Protein AF-W6UZ44-F1 (afdb_monomer_lite)

Sequence (153 aa):
MVRVGMQWTSVHRGSIEVFLTSPSGQVANLLMVRFRDHYNGLSQMIWKSLIHTGESCHGKWIVTVRDTGQRAWPLRSSRGKPSGSVLFIGMEMVGTSRNESAFDRNKEEIVKNWHQIQIVAQDLNRAVQLDRRQIANLYNWKRWCMLKENMED

Secondary structure (DSSP, 8-state):
-EEEEEEEEES-GGGEEEEEE-TT--EEEEE---TT----EEEEEEEEE-TTTTS---S--EEEEEE----SSS----TTS--EEEEEEEEEE----TTT-HHHHTHHHHHHT--HHHHHHHHTT---PPPHHHHHHHHHHHHHHHHHHTT--

InterPro domains:
  IPR002884 P domain [PF01483] (2-70)
  IPR002884 P domain [PS51829] (1-99)
  IPR008979 Galactose-binding-like domain superfamily [SSF49785] (2-72)

Organism: Echinococcus granulosus (NCBI:txid6210)

Structure (mmCIF, N/CA/C/O backbone):
data_AF-W6UZ44-F1
#
_entry.id   AF-W6UZ44-F1
#
loop_
_atom_site.group_PDB
_atom_site.id
_atom_site.type_symbol
_atom_site.label_atom_id
_atom_site.label_alt_id
_atom_site.label_comp_id
_atom_site.label_asym_id
_atom_site.label_entity_id
_atom_site.label_seq_id
_atom_site.pdbx_PDB_ins_code
_atom_site.Cartn_x
_atom_site.Cartn_y
_atom_site.Cartn_z
_atom_site.occupancy
_atom_site.B_iso_or_equiv
_atom_site.auth_seq_id
_atom_site.auth_comp_id
_atom_site.auth_asym_id
_atom_site.auth_atom_id
_atom_site.pdbx_PDB_model_num
ATOM 1 N N . MET A 1 1 ? -1.799 -6.917 7.441 1.00 88.75 1 MET A N 1
ATOM 2 C CA . MET A 1 1 ? -0.577 -6.748 6.618 1.00 88.75 1 MET A CA 1
ATOM 3 C C . MET A 1 1 ? -0.931 -6.919 5.150 1.00 88.75 1 MET A C 1
ATOM 5 O O . MET A 1 1 ? -1.702 -7.809 4.819 1.00 88.75 1 MET A O 1
ATOM 9 N N . VAL A 1 2 ? -0.326 -6.121 4.273 1.00 94.62 2 VAL A N 1
ATOM 10 C CA . VAL A 1 2 ? -0.453 -6.278 2.815 1.00 94.62 2 VAL A CA 1
ATOM 11 C C . VAL A 1 2 ? 0.905 -6.631 2.219 1.00 94.62 2 VAL A C 1
ATOM 13 O O . VAL A 1 2 ? 1.923 -6.073 2.638 1.00 94.62 2 VAL A O 1
ATOM 16 N N . ARG A 1 3 ? 0.937 -7.545 1.249 1.00 96.81 3 ARG A N 1
ATOM 17 C CA . ARG A 1 3 ? 2.118 -7.838 0.434 1.00 96.81 3 ARG A CA 1
ATOM 18 C C . ARG A 1 3 ? 1.831 -7.532 -1.026 1.00 96.81 3 ARG A C 1
ATOM 20 O O . ARG A 1 3 ? 0.770 -7.884 -1.528 1.00 96.81 3 ARG A O 1
ATOM 27 N N . VAL A 1 4 ? 2.784 -6.906 -1.703 1.00 97.81 4 VAL A N 1
ATOM 28 C CA . VAL A 1 4 ? 2.694 -6.603 -3.136 1.00 97.81 4 VAL A CA 1
ATOM 29 C C . VAL A 1 4 ? 3.894 -7.223 -3.824 1.00 97.81 4 VAL A C 1
ATOM 31 O O . VAL A 1 4 ? 5.029 -6.848 -3.540 1.00 97.81 4 VAL A O 1
ATOM 34 N N . GLY A 1 5 ? 3.633 -8.188 -4.697 1.00 98.00 5 GLY A N 1
ATOM 35 C CA . GLY A 1 5 ? 4.612 -8.769 -5.601 1.00 98.00 5 GLY A CA 1
ATOM 36 C C . GLY A 1 5 ? 4.540 -8.088 -6.961 1.00 98.00 5 GLY A C 1
ATOM 37 O O . GLY A 1 5 ? 3.450 -7.883 -7.488 1.00 98.00 5 GLY A O 1
ATOM 38 N N . MET A 1 6 ? 5.686 -7.757 -7.545 1.00 98.12 6 MET A N 1
ATOM 39 C CA . MET A 1 6 ? 5.763 -7.181 -8.887 1.00 98.12 6 MET A CA 1
ATOM 40 C C . MET A 1 6 ? 6.892 -7.823 -9.683 1.00 98.12 6 MET A C 1
ATOM 42 O O . MET A 1 6 ? 7.978 -8.054 -9.147 1.00 98.12 6 MET A O 1
ATOM 46 N N . GLN A 1 7 ? 6.640 -8.059 -10.969 1.00 98.12 7 GLN A N 1
ATOM 47 C CA . GLN A 1 7 ? 7.650 -8.378 -11.974 1.00 98.12 7 GLN A CA 1
ATOM 48 C C . GLN A 1 7 ? 7.661 -7.280 -13.034 1.00 98.12 7 GLN A C 1
ATOM 50 O O . GLN A 1 7 ? 6.609 -6.882 -13.540 1.00 98.12 7 GLN A O 1
ATOM 55 N N . TRP A 1 8 ? 8.844 -6.778 -13.370 1.00 96.31 8 TRP A N 1
ATOM 56 C CA . TRP A 1 8 ? 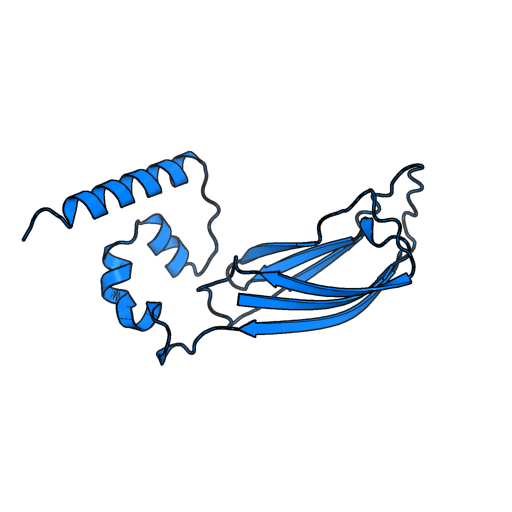8.996 -5.685 -14.324 1.00 96.31 8 TRP A CA 1
ATOM 57 C C . TRP A 1 8 ? 10.329 -5.759 -15.057 1.00 96.31 8 TRP A C 1
ATOM 59 O O . TRP A 1 8 ? 11.320 -6.256 -14.529 1.00 96.31 8 TRP A O 1
ATOM 69 N N . THR A 1 9 ? 10.363 -5.222 -16.268 1.00 95.19 9 THR A N 1
ATOM 70 C CA . THR A 1 9 ? 11.601 -4.918 -16.983 1.00 95.19 9 THR A CA 1
ATOM 71 C C . THR A 1 9 ? 11.914 -3.441 -16.831 1.00 95.19 9 THR A C 1
ATOM 73 O O . THR A 1 9 ? 11.010 -2.606 -16.789 1.00 95.19 9 THR A O 1
ATOM 76 N N . SER A 1 10 ? 13.194 -3.103 -16.719 1.00 91.50 10 SER A N 1
ATOM 77 C CA . SER A 1 10 ? 13.640 -1.717 -16.645 1.00 91.50 10 SER A CA 1
ATOM 78 C C . SER A 1 10 ? 15.061 -1.574 -17.175 1.00 91.50 10 SER A C 1
ATOM 80 O O . SER A 1 10 ? 15.923 -2.390 -16.867 1.00 91.50 10 SER A O 1
ATOM 82 N N . VAL A 1 11 ? 15.312 -0.502 -17.923 1.00 88.94 11 VAL A N 1
ATOM 83 C CA . VAL A 1 11 ? 16.651 -0.064 -18.336 1.00 88.94 11 VAL A CA 1
ATOM 84 C C . VAL A 1 11 ? 17.446 0.464 -17.136 1.00 88.94 11 VAL A C 1
ATOM 86 O O . VAL A 1 11 ? 18.674 0.429 -17.143 1.00 88.94 11 VAL A O 1
ATOM 89 N N . HIS A 1 12 ? 16.761 0.952 -16.098 1.00 88.44 12 HIS A N 1
ATOM 90 C CA . HIS A 1 12 ? 17.372 1.433 -14.866 1.00 88.44 12 HIS A CA 1
ATOM 91 C C . HIS A 1 12 ? 16.467 1.180 -13.654 1.00 88.44 12 HIS A C 1
ATOM 93 O O . HIS A 1 12 ? 15.552 1.947 -13.357 1.00 88.44 12 HIS A O 1
ATOM 99 N N . ARG A 1 13 ? 16.707 0.085 -12.930 1.00 91.44 13 ARG A N 1
ATOM 100 C CA . ARG A 1 13 ? 15.877 -0.328 -11.788 1.00 91.44 13 ARG A CA 1
ATOM 101 C C . ARG A 1 13 ? 15.814 0.733 -10.687 1.00 91.44 13 ARG A C 1
ATOM 103 O O . ARG A 1 13 ? 14.772 0.879 -10.055 1.00 91.44 13 ARG A O 1
ATOM 110 N N . GLY A 1 14 ? 16.901 1.474 -10.481 1.00 91.19 14 GLY A N 1
ATOM 111 C CA . GLY A 1 14 ? 17.016 2.488 -9.439 1.00 91.19 14 GLY A CA 1
ATOM 112 C C . GLY A 1 14 ? 16.109 3.705 -9.600 1.00 91.19 14 GLY A C 1
ATOM 113 O O . GLY A 1 14 ? 15.841 4.360 -8.598 1.00 91.19 14 GLY A O 1
ATOM 114 N N . SER A 1 15 ? 15.605 4.000 -10.802 1.00 90.06 15 SER A N 1
ATOM 115 C CA . SER A 1 15 ? 14.713 5.149 -11.023 1.00 90.06 15 SER A CA 1
ATOM 116 C C . SER A 1 15 ? 13.231 4.838 -10.802 1.00 90.06 15 SER A C 1
ATOM 118 O O . SER A 1 15 ? 12.401 5.746 -10.892 1.00 90.06 15 SER A O 1
ATOM 120 N N . ILE A 1 16 ? 12.894 3.579 -10.510 1.00 92.81 16 ILE A N 1
ATOM 121 C CA . ILE A 1 16 ? 11.519 3.131 -10.307 1.00 92.81 16 ILE A CA 1
ATOM 122 C C . ILE A 1 16 ? 11.070 3.418 -8.875 1.00 92.81 16 ILE A C 1
ATOM 124 O O . ILE A 1 16 ? 11.744 3.045 -7.915 1.00 92.81 16 ILE A O 1
ATOM 128 N N . GLU A 1 17 ? 9.886 4.005 -8.746 1.00 95.00 17 GLU A N 1
ATOM 129 C CA . GLU A 1 17 ? 9.154 4.121 -7.490 1.00 95.00 17 GLU A CA 1
ATOM 130 C C . GLU A 1 17 ? 7.859 3.320 -7.536 1.00 95.00 17 GLU A C 1
ATOM 132 O O . GLU A 1 17 ? 7.184 3.248 -8.570 1.00 95.00 17 GLU A O 1
ATOM 137 N N . VAL A 1 18 ? 7.499 2.744 -6.390 1.00 97.25 18 VAL A N 1
ATOM 138 C CA . VAL A 1 18 ? 6.263 1.983 -6.215 1.00 97.25 18 VAL A CA 1
ATOM 139 C C . VAL A 1 18 ? 5.560 2.439 -4.945 1.00 97.25 18 VAL A C 1
ATOM 141 O O . VAL A 1 18 ? 6.117 2.374 -3.848 1.00 97.25 18 VAL A O 1
ATOM 144 N N . PHE A 1 19 ? 4.303 2.842 -5.094 1.00 97.88 19 PHE A N 1
ATOM 145 C CA . PHE A 1 19 ? 3.424 3.225 -3.996 1.00 97.88 19 PHE A CA 1
ATOM 146 C C . PHE A 1 19 ? 2.190 2.332 -3.974 1.00 97.88 19 PHE A C 1
ATOM 148 O O . PHE A 1 19 ? 1.679 1.935 -5.022 1.00 97.88 19 PHE A O 1
ATOM 155 N N . LEU A 1 20 ? 1.689 2.058 -2.776 1.00 97.62 20 LEU A N 1
ATOM 156 C CA . LEU A 1 20 ? 0.413 1.393 -2.551 1.00 97.62 20 LEU A CA 1
ATOM 157 C C . LEU A 1 20 ? -0.516 2.356 -1.824 1.00 97.62 20 LEU A C 1
ATOM 159 O O . LEU A 1 20 ? -0.154 2.861 -0.766 1.00 97.62 20 LEU A O 1
ATOM 163 N N . THR A 1 21 ? -1.701 2.579 -2.377 1.00 96.38 21 THR A N 1
ATOM 164 C CA . THR A 1 21 ? -2.769 3.354 -1.744 1.00 96.38 21 THR A CA 1
ATOM 165 C C . THR A 1 21 ? -3.922 2.427 -1.381 1.00 96.38 21 THR A C 1
ATOM 167 O O . THR A 1 21 ? -4.408 1.684 -2.241 1.00 96.38 21 THR A O 1
ATOM 170 N N . SER A 1 22 ? -4.339 2.459 -0.118 1.00 95.19 22 SER A N 1
ATOM 171 C CA . SER A 1 22 ? -5.466 1.683 0.397 1.00 95.19 22 SER A CA 1
ATOM 172 C C . SER A 1 22 ? -6.815 2.379 0.159 1.00 95.19 22 SER A C 1
ATOM 174 O O . SER A 1 22 ? -6.844 3.564 -0.191 1.00 95.19 22 SER A O 1
ATOM 176 N N . PRO A 1 23 ? -7.951 1.682 0.363 1.00 92.56 23 PRO A N 1
ATOM 177 C CA . PRO A 1 23 ? -9.286 2.263 0.228 1.00 92.56 23 PRO A CA 1
ATOM 178 C C . PRO A 1 23 ? -9.540 3.457 1.153 1.00 92.56 23 PRO A C 1
ATOM 180 O O . PRO A 1 23 ? -10.299 4.350 0.786 1.00 92.56 23 PRO A O 1
ATOM 183 N N . SER A 1 24 ? -8.886 3.502 2.319 1.00 89.56 24 SER A N 1
ATOM 184 C CA . SER A 1 24 ? -8.960 4.635 3.252 1.00 89.56 24 SER A CA 1
ATOM 185 C C . SER A 1 24 ? -8.160 5.858 2.768 1.00 89.56 24 SER A C 1
ATOM 187 O O . SER A 1 24 ? -8.193 6.927 3.381 1.00 89.56 24 SER A O 1
ATOM 189 N N . GLY A 1 25 ? -7.397 5.714 1.681 1.00 90.50 25 GLY A N 1
ATOM 190 C CA . GLY A 1 25 ? -6.477 6.725 1.172 1.00 90.50 25 GLY A CA 1
ATOM 191 C C . GLY A 1 25 ? -5.105 6.723 1.848 1.00 90.50 25 GLY A C 1
ATOM 192 O O . GLY A 1 25 ? -4.307 7.620 1.576 1.00 90.50 25 GLY A O 1
ATOM 193 N N . GLN A 1 26 ? -4.797 5.747 2.707 1.00 91.12 26 GLN A N 1
ATOM 194 C CA . GLN A 1 26 ? -3.464 5.623 3.287 1.00 91.12 26 GLN A CA 1
ATOM 195 C C . GLN A 1 26 ? -2.453 5.202 2.214 1.00 91.12 26 GLN A C 1
ATOM 197 O O . GLN A 1 26 ? -2.750 4.367 1.362 1.00 91.12 26 GLN A O 1
ATOM 202 N N . VAL A 1 27 ? -1.256 5.795 2.238 1.00 94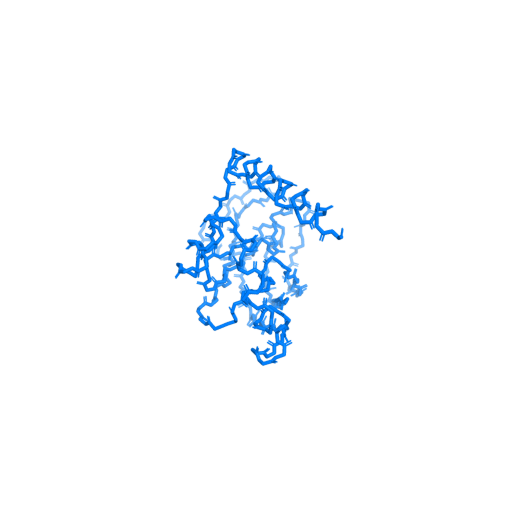.50 27 VAL A N 1
ATOM 203 C CA . VAL A 1 27 ? -0.214 5.543 1.235 1.00 94.50 27 VAL A CA 1
ATOM 204 C C . VAL A 1 27 ? 1.007 4.913 1.891 1.00 94.50 27 VAL A C 1
ATOM 206 O O . VAL A 1 27 ? 1.615 5.499 2.785 1.00 94.50 27 VAL A O 1
ATOM 209 N N . ALA A 1 28 ? 1.410 3.745 1.398 1.00 95.38 28 ALA A N 1
ATOM 210 C CA . ALA A 1 28 ? 2.687 3.128 1.713 1.00 95.38 28 ALA A CA 1
ATOM 211 C C . ALA A 1 28 ? 3.667 3.304 0.553 1.00 95.38 28 ALA A C 1
ATOM 213 O O . ALA A 1 28 ? 3.368 2.989 -0.601 1.00 95.38 28 ALA A O 1
ATOM 214 N N . ASN A 1 29 ? 4.869 3.761 0.885 1.00 96.56 29 ASN A N 1
ATOM 215 C CA . ASN A 1 29 ? 5.996 3.751 -0.031 1.00 96.56 29 ASN A CA 1
ATOM 216 C C . ASN A 1 29 ? 6.634 2.357 -0.010 1.00 96.56 29 ASN A C 1
ATOM 218 O O . ASN A 1 29 ? 7.189 1.949 1.010 1.00 96.56 29 ASN A O 1
ATOM 222 N N . LEU A 1 30 ? 6.487 1.605 -1.100 1.00 97.12 30 LEU A N 1
ATOM 223 C CA . LEU A 1 30 ? 6.997 0.238 -1.203 1.00 97.12 30 LEU A CA 1
ATOM 224 C C . LEU A 1 30 ? 8.424 0.215 -1.755 1.00 97.12 30 LEU A C 1
ATOM 226 O O . LEU A 1 30 ? 9.257 -0.560 -1.288 1.00 97.12 30 LEU A O 1
ATOM 230 N N . LEU A 1 31 ? 8.713 1.082 -2.725 1.00 95.88 31 LEU A N 1
ATOM 231 C CA . LEU A 1 31 ? 10.037 1.248 -3.309 1.00 95.88 31 LEU A CA 1
ATOM 232 C C . LEU A 1 31 ? 10.288 2.728 -3.599 1.00 95.88 31 LEU A C 1
ATOM 234 O O . LEU A 1 31 ? 9.540 3.343 -4.356 1.00 95.88 31 LEU A O 1
ATOM 238 N N . MET A 1 32 ? 11.379 3.256 -3.046 1.00 93.75 32 MET A N 1
ATOM 239 C CA . MET A 1 32 ? 11.903 4.584 -3.371 1.00 93.75 32 MET A CA 1
ATOM 240 C C . MET A 1 32 ? 12.987 4.521 -4.441 1.00 93.75 32 MET A C 1
ATOM 242 O O . MET A 1 32 ? 13.627 3.480 -4.622 1.00 93.75 32 MET A O 1
ATOM 246 N N . VAL A 1 33 ? 13.260 5.673 -5.063 1.00 91.38 33 VAL A N 1
ATOM 247 C CA . VAL A 1 33 ? 14.432 5.861 -5.924 1.00 91.38 33 VAL A CA 1
ATOM 248 C C . VAL A 1 33 ? 15.708 5.458 -5.188 1.00 91.38 33 VAL A C 1
ATOM 250 O O . VAL A 1 33 ? 15.957 5.837 -4.042 1.00 91.38 33 VAL A O 1
ATOM 253 N N . ARG A 1 34 ? 16.560 4.707 -5.884 1.00 91.25 34 ARG A N 1
ATOM 254 C CA . ARG A 1 34 ? 17.879 4.279 -5.418 1.00 91.25 34 ARG A CA 1
ATOM 255 C C . ARG A 1 34 ? 18.920 4.678 -6.450 1.00 91.25 34 ARG A C 1
ATOM 257 O O . ARG A 1 34 ? 19.209 3.931 -7.376 1.00 91.25 34 ARG A O 1
ATOM 264 N N . PHE A 1 35 ? 19.544 5.836 -6.252 1.00 85.94 35 PHE A N 1
ATOM 265 C CA . PHE A 1 35 ? 20.485 6.413 -7.221 1.00 85.94 35 PHE A CA 1
ATOM 266 C C . PHE A 1 35 ? 21.673 5.515 -7.579 1.00 85.94 35 PHE A C 1
ATOM 268 O O . PHE A 1 35 ? 22.203 5.637 -8.673 1.00 85.94 35 PHE A O 1
ATOM 275 N N . ARG A 1 36 ? 22.096 4.623 -6.675 1.00 88.50 36 ARG A N 1
ATOM 276 C CA . ARG A 1 36 ? 23.222 3.696 -6.894 1.00 88.50 36 ARG A CA 1
ATOM 277 C C . ARG A 1 36 ? 22.813 2.369 -7.545 1.00 88.50 36 ARG A C 1
ATOM 279 O O . ARG A 1 36 ? 23.655 1.507 -7.776 1.00 88.50 36 ARG A O 1
ATOM 286 N N . ASP A 1 37 ? 21.522 2.162 -7.792 1.00 89.94 37 ASP A N 1
ATOM 287 C CA . ASP A 1 37 ? 20.990 0.917 -8.338 1.00 89.94 37 ASP A CA 1
ATOM 288 C C . ASP A 1 37 ? 20.914 0.969 -9.869 1.00 89.94 37 ASP A C 1
ATOM 290 O O . ASP A 1 37 ? 19.891 1.311 -10.459 1.00 89.94 37 ASP A O 1
ATOM 294 N N . HIS A 1 38 ? 22.020 0.611 -10.520 1.00 86.94 38 HIS A N 1
ATOM 295 C CA . HIS A 1 38 ? 22.179 0.661 -11.978 1.00 86.94 38 HIS A CA 1
ATOM 296 C C . HIS A 1 38 ? 21.691 -0.579 -12.725 1.00 86.94 38 HIS A C 1
ATOM 298 O O . HIS A 1 38 ? 21.953 -0.703 -13.918 1.00 86.94 38 HIS A O 1
ATOM 304 N N . TYR A 1 39 ? 20.985 -1.490 -12.055 1.00 90.50 39 TYR A N 1
ATOM 305 C CA . TYR A 1 39 ? 20.560 -2.736 -12.681 1.00 90.50 39 TYR A CA 1
ATOM 306 C C . TYR A 1 39 ? 19.651 -2.485 -13.896 1.00 90.50 39 TYR A C 1
ATOM 308 O O . TYR A 1 39 ? 18.716 -1.685 -13.824 1.00 90.50 39 TYR A O 1
ATOM 316 N N . ASN A 1 40 ? 19.923 -3.203 -14.986 1.00 91.31 40 ASN A N 1
ATOM 317 C CA . ASN A 1 40 ? 19.144 -3.211 -16.220 1.00 91.31 40 ASN A CA 1
ATOM 318 C C . ASN A 1 40 ? 18.689 -4.648 -16.497 1.00 91.31 40 ASN A C 1
ATOM 320 O O . ASN A 1 40 ? 19.512 -5.564 -16.489 1.00 91.31 40 ASN A O 1
ATOM 324 N N . GLY A 1 41 ? 17.395 -4.839 -16.741 1.00 92.31 41 GLY A N 1
ATOM 325 C CA . GLY A 1 41 ? 16.815 -6.123 -17.113 1.00 92.31 41 GLY A CA 1
ATOM 326 C C . GLY A 1 41 ? 15.524 -6.435 -16.367 1.00 92.31 41 GLY A C 1
ATOM 327 O O . GLY A 1 41 ? 14.794 -5.540 -15.930 1.00 92.31 41 GLY A O 1
ATOM 328 N N . LEU A 1 42 ? 15.239 -7.731 -16.243 1.00 96.38 42 LEU A N 1
ATOM 329 C CA . LEU A 1 42 ? 14.082 -8.256 -15.525 1.00 96.38 42 LEU A CA 1
ATOM 330 C C . LEU A 1 42 ? 14.315 -8.191 -14.013 1.00 96.38 42 LEU A C 1
ATOM 332 O O . LEU A 1 42 ? 15.361 -8.577 -13.504 1.00 96.38 42 LEU A O 1
ATOM 336 N N . SER A 1 43 ? 13.322 -7.714 -13.281 1.00 96.25 43 SER A N 1
ATOM 337 C CA . SER A 1 43 ? 13.329 -7.621 -11.828 1.00 96.25 43 SER A CA 1
ATOM 338 C C . SER A 1 43 ? 12.048 -8.209 -11.256 1.00 96.25 43 SER A C 1
ATOM 340 O O . SER A 1 43 ? 10.974 -8.089 -11.845 1.00 96.25 43 SER A O 1
ATOM 342 N N . GLN A 1 44 ? 12.173 -8.822 -10.083 1.00 97.19 44 GLN A N 1
ATOM 343 C CA . GLN A 1 44 ? 11.059 -9.312 -9.286 1.00 97.19 44 GLN A CA 1
ATOM 344 C C . GLN A 1 44 ? 11.283 -8.932 -7.828 1.00 97.19 44 GLN A C 1
ATOM 346 O O . GLN A 1 44 ? 12.398 -9.041 -7.314 1.00 97.19 44 GLN A O 1
ATOM 351 N N . MET A 1 45 ? 10.226 -8.494 -7.150 1.00 97.50 45 MET A N 1
ATOM 352 C CA . MET A 1 45 ? 10.292 -8.150 -5.734 1.00 97.50 45 MET A CA 1
ATOM 353 C C . MET A 1 45 ? 8.934 -8.325 -5.065 1.00 97.50 45 MET A C 1
ATOM 355 O O . MET A 1 45 ? 7.898 -8.182 -5.711 1.00 97.50 45 MET A O 1
ATOM 359 N N . ILE A 1 46 ? 8.955 -8.629 -3.766 1.00 97.88 46 ILE A N 1
ATOM 360 C CA . ILE A 1 46 ? 7.774 -8.634 -2.903 1.00 97.88 46 ILE A CA 1
ATOM 361 C C . ILE A 1 46 ? 8.020 -7.646 -1.768 1.00 97.88 46 ILE A C 1
ATOM 363 O O . ILE A 1 46 ? 8.938 -7.830 -0.967 1.00 97.88 46 ILE A O 1
ATOM 367 N N . TRP A 1 47 ? 7.178 -6.624 -1.676 1.00 97.44 47 TRP A N 1
ATOM 368 C CA . TRP A 1 47 ? 7.168 -5.679 -0.564 1.00 97.44 47 TRP A CA 1
ATOM 369 C C . TRP A 1 47 ? 6.102 -6.056 0.448 1.00 97.44 47 TRP A C 1
ATOM 371 O O . TRP A 1 47 ? 5.063 -6.614 0.096 1.00 97.44 47 TRP A O 1
ATOM 381 N N . LYS A 1 48 ? 6.347 -5.723 1.714 1.00 96.12 48 LYS A N 1
ATOM 382 C CA . LYS A 1 48 ? 5.394 -5.913 2.808 1.00 96.12 48 LYS A CA 1
ATOM 383 C C . LYS A 1 48 ? 5.102 -4.556 3.432 1.00 96.12 48 LYS A C 1
ATOM 385 O O . LYS A 1 48 ? 6.030 -3.810 3.728 1.00 96.12 48 LYS A O 1
ATOM 390 N N . SER A 1 49 ? 3.828 -4.257 3.654 1.00 94.12 49 SER A N 1
ATOM 391 C CA . SER A 1 49 ? 3.382 -3.055 4.351 1.00 94.12 49 SER A CA 1
ATOM 392 C C . SER A 1 49 ? 2.574 -3.422 5.591 1.00 94.12 49 SER A C 1
ATOM 394 O O . SER A 1 49 ? 1.601 -4.184 5.528 1.00 94.12 49 SER A O 1
ATOM 396 N N . LEU A 1 50 ? 2.990 -2.848 6.720 1.00 92.38 50 LEU A N 1
ATOM 397 C CA . LEU A 1 50 ? 2.258 -2.871 7.988 1.00 92.38 50 LEU A CA 1
ATOM 398 C C . LEU A 1 50 ? 1.459 -1.589 8.226 1.00 92.38 50 LEU A C 1
ATOM 400 O O . LEU A 1 50 ? 0.625 -1.576 9.124 1.00 92.38 50 LEU A O 1
ATOM 404 N N . ILE A 1 51 ? 1.683 -0.552 7.414 1.00 89.94 51 ILE A N 1
ATOM 405 C CA . ILE A 1 51 ? 1.027 0.753 7.541 1.00 89.94 51 ILE A CA 1
ATOM 406 C C . ILE A 1 51 ? -0.504 0.603 7.497 1.00 89.94 51 ILE A C 1
ATOM 408 O O . ILE A 1 51 ? -1.179 1.191 8.331 1.00 89.94 51 ILE A O 1
ATOM 412 N N . HIS A 1 52 ? -1.014 -0.286 6.636 1.00 90.31 52 HIS A N 1
ATOM 413 C CA . HIS A 1 52 ? -2.448 -0.570 6.455 1.00 90.31 52 HIS A CA 1
ATOM 414 C C . HIS A 1 52 ? -3.044 -1.560 7.473 1.00 90.31 52 HIS A C 1
ATOM 416 O O . HIS A 1 52 ? -4.084 -2.173 7.229 1.00 90.31 52 HIS A O 1
ATOM 422 N N . THR A 1 53 ? -2.351 -1.851 8.574 1.00 87.19 53 THR A N 1
ATOM 423 C CA . THR A 1 53 ? -2.858 -2.812 9.564 1.00 87.19 53 THR A CA 1
ATOM 424 C C . THR A 1 53 ? -4.047 -2.221 10.313 1.00 87.19 53 THR A C 1
ATOM 426 O O . THR A 1 53 ? -3.981 -1.093 10.785 1.00 87.19 53 THR A O 1
ATOM 429 N N . GLY A 1 54 ? -5.119 -3.005 10.442 1.00 81.12 54 GLY A N 1
ATOM 430 C CA . GLY A 1 54 ? -6.370 -2.569 11.068 1.00 81.12 54 GLY A CA 1
ATOM 431 C C . GLY A 1 54 ? -7.347 -1.893 10.104 1.00 81.12 54 GLY A C 1
ATOM 432 O O . GLY A 1 54 ? -8.490 -1.656 10.480 1.00 81.12 54 GLY A O 1
ATOM 433 N N . GLU A 1 55 ? -6.942 -1.628 8.860 1.00 84.12 55 GLU A N 1
ATOM 434 C CA . GLU A 1 55 ? -7.860 -1.144 7.832 1.00 84.12 55 GLU A CA 1
ATOM 435 C C . GLU A 1 55 ? -8.731 -2.274 7.276 1.00 84.12 55 GLU A C 1
ATOM 437 O O . GLU A 1 55 ? -8.305 -3.430 7.176 1.00 84.12 55 GLU A O 1
ATOM 442 N N . SER A 1 56 ? -9.946 -1.922 6.851 1.00 82.62 56 SER A N 1
ATOM 443 C CA . SER A 1 56 ? -10.769 -2.823 6.047 1.00 82.62 56 SER A CA 1
ATOM 444 C C . SER A 1 56 ? -10.074 -3.114 4.717 1.00 82.62 56 SER A C 1
ATOM 446 O O . SER A 1 56 ? -9.608 -2.208 4.027 1.00 82.62 56 SER A O 1
ATOM 448 N N . CYS A 1 57 ? -10.041 -4.386 4.322 1.00 88.00 57 CYS A N 1
ATOM 449 C CA . CYS A 1 57 ? -9.530 -4.786 3.013 1.00 88.00 57 CYS A CA 1
ATOM 450 C C . CYS A 1 57 ? -10.485 -4.432 1.862 1.00 88.00 57 CYS A C 1
ATOM 452 O O . CYS A 1 57 ? -10.069 -4.425 0.702 1.00 88.00 57 CYS A O 1
ATOM 454 N N . HIS A 1 58 ? -11.752 -4.142 2.169 1.00 88.88 58 HIS A N 1
ATOM 455 C CA . HIS A 1 58 ? -12.785 -3.878 1.177 1.00 88.88 58 HIS A CA 1
ATOM 456 C C . HIS A 1 58 ? -12.609 -2.503 0.522 1.00 88.88 58 HIS A C 1
ATOM 458 O O . HIS A 1 58 ? -12.509 -1.485 1.204 1.00 88.88 58 HIS A O 1
ATOM 464 N N . GLY A 1 59 ? -12.641 -2.477 -0.811 1.00 91.25 59 GLY A N 1
ATOM 465 C CA . GLY A 1 59 ? -12.619 -1.256 -1.612 1.00 91.25 59 GLY A CA 1
ATOM 466 C C . GLY A 1 59 ? -11.507 -1.245 -2.658 1.00 91.25 59 GLY A C 1
ATOM 467 O O . GLY A 1 59 ? -10.911 -2.272 -2.987 1.00 91.25 59 GLY A O 1
ATOM 468 N N . LYS A 1 60 ? -11.242 -0.059 -3.214 1.00 95.19 60 LYS A N 1
ATOM 469 C CA . LYS A 1 60 ? -10.263 0.122 -4.288 1.00 95.19 60 LYS A CA 1
ATOM 470 C C . LYS A 1 60 ? -8.853 0.286 -3.725 1.00 95.19 60 LYS A C 1
ATOM 472 O O . LYS A 1 60 ? -8.565 1.268 -3.051 1.00 95.19 60 LYS A O 1
ATOM 477 N N . TRP A 1 61 ? -7.967 -0.632 -4.094 1.00 96.25 61 TRP A N 1
ATOM 478 C CA . TRP A 1 61 ? -6.526 -0.520 -3.874 1.00 96.25 61 TRP A CA 1
ATOM 479 C C . TRP A 1 61 ? -5.839 -0.045 -5.152 1.00 96.25 61 TRP A C 1
ATOM 481 O O . TRP A 1 61 ? -6.212 -0.459 -6.251 1.00 96.25 61 TRP A O 1
ATOM 491 N N . ILE A 1 62 ? -4.837 0.824 -5.024 1.00 97.06 62 ILE A N 1
ATOM 492 C CA . ILE A 1 62 ? -4.115 1.386 -6.171 1.00 97.06 62 ILE A CA 1
ATOM 493 C C . ILE A 1 62 ? -2.619 1.154 -5.983 1.00 97.06 62 ILE A C 1
ATOM 495 O O . ILE A 1 62 ? -2.021 1.671 -5.043 1.00 97.06 62 ILE A O 1
ATOM 499 N N . VAL A 1 63 ? -2.005 0.415 -6.908 1.00 97.69 63 VAL A N 1
ATOM 500 C CA . VAL A 1 63 ? -0.544 0.325 -7.024 1.00 97.69 63 VAL A CA 1
ATOM 501 C C . VAL A 1 63 ? -0.093 1.327 -8.078 1.00 97.69 63 VAL A C 1
ATOM 503 O O . VAL A 1 63 ? -0.471 1.228 -9.242 1.00 97.69 63 VAL A O 1
ATOM 506 N N . THR A 1 64 ? 0.704 2.307 -7.667 1.00 97.19 64 THR A N 1
ATOM 507 C CA . THR A 1 64 ? 1.270 3.316 -8.563 1.00 97.19 64 THR A CA 1
ATOM 508 C C . THR A 1 64 ? 2.732 2.992 -8.812 1.00 97.19 64 THR A C 1
ATOM 510 O O . THR A 1 64 ? 3.524 2.992 -7.873 1.00 97.19 64 THR A O 1
ATOM 513 N N . VAL A 1 65 ? 3.089 2.758 -10.074 1.00 95.50 65 VAL A N 1
ATOM 514 C CA . VAL A 1 65 ? 4.471 2.530 -10.513 1.00 95.50 65 VAL A CA 1
ATOM 515 C C . VAL A 1 65 ? 4.898 3.708 -11.375 1.00 95.50 65 VAL A C 1
ATOM 517 O O . VAL A 1 65 ? 4.185 4.083 -12.308 1.00 95.50 65 VAL A O 1
ATOM 520 N N . ARG A 1 66 ? 6.036 4.320 -11.055 1.00 92.25 66 ARG A N 1
ATOM 521 C CA . ARG A 1 66 ? 6.559 5.486 -11.777 1.00 92.25 66 ARG A CA 1
ATOM 522 C C . ARG A 1 66 ? 8.031 5.294 -12.081 1.00 92.25 66 ARG A C 1
ATOM 524 O O . ARG A 1 66 ? 8.789 4.902 -11.204 1.00 92.25 66 ARG A O 1
ATOM 531 N N . ASP A 1 67 ? 8.438 5.624 -13.301 1.00 89.56 67 ASP A N 1
ATOM 532 C CA . ASP A 1 67 ? 9.843 5.891 -13.589 1.00 89.56 67 ASP A CA 1
ATOM 533 C C . ASP A 1 67 ? 10.105 7.387 -13.411 1.00 89.56 67 ASP A C 1
ATOM 535 O O . ASP A 1 67 ? 9.571 8.220 -14.143 1.00 89.56 67 ASP A O 1
ATOM 539 N N . THR A 1 68 ? 10.932 7.726 -12.430 1.00 86.88 68 THR A N 1
ATOM 540 C CA . THR A 1 68 ? 11.319 9.112 -12.143 1.00 86.88 68 THR A CA 1
ATOM 541 C C . THR A 1 68 ? 12.320 9.665 -13.156 1.00 86.88 68 THR A C 1
ATOM 543 O O . THR A 1 68 ? 12.565 10.871 -13.192 1.00 86.88 68 THR A O 1
ATOM 546 N N . GLY A 1 69 ? 12.952 8.800 -13.958 1.00 79.31 69 GLY A N 1
ATOM 547 C CA . GLY A 1 69 ? 14.055 9.166 -14.843 1.00 79.31 69 GLY A CA 1
ATOM 548 C C . GLY A 1 69 ? 15.317 9.623 -14.101 1.00 79.31 69 GLY A C 1
ATOM 549 O O . GLY A 1 69 ? 16.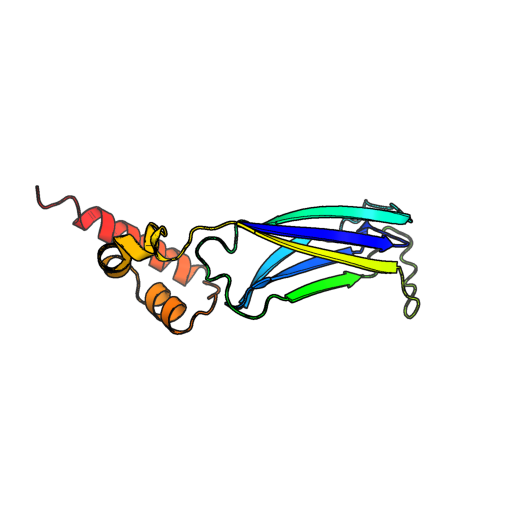292 10.003 -14.755 1.00 79.31 69 GLY A O 1
ATOM 550 N N . GLN A 1 70 ? 15.323 9.584 -12.762 1.00 74.19 70 GLN A N 1
ATOM 551 C CA . GLN A 1 70 ? 16.466 9.958 -11.941 1.00 74.19 70 GLN A CA 1
ATOM 552 C C . GLN A 1 70 ? 17.539 8.878 -12.048 1.00 74.19 70 GLN A C 1
ATOM 554 O O . GLN A 1 70 ? 17.435 7.799 -11.474 1.00 74.19 70 GLN A O 1
ATOM 559 N N .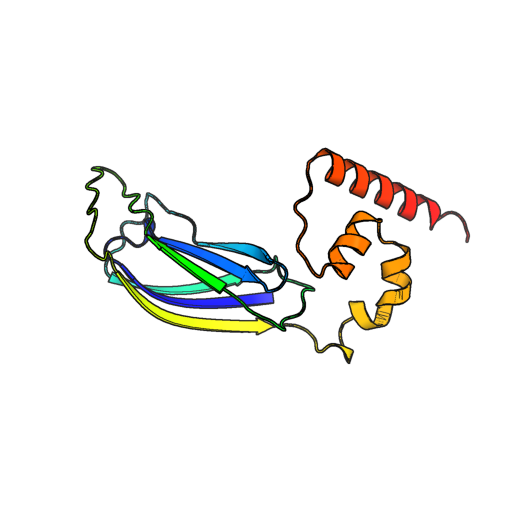 ARG A 1 71 ? 18.567 9.181 -12.837 1.00 73.75 71 ARG A N 1
ATOM 560 C CA . ARG A 1 71 ? 19.710 8.310 -13.116 1.00 73.75 71 ARG A CA 1
ATOM 561 C C . ARG A 1 71 ? 20.940 8.906 -12.452 1.00 73.75 71 ARG A C 1
ATOM 563 O O . ARG A 1 71 ? 21.087 10.131 -12.464 1.00 73.75 71 ARG A O 1
ATOM 570 N N . ALA A 1 72 ? 21.835 8.075 -11.911 1.00 61.31 72 ALA A N 1
ATOM 571 C CA . ALA A 1 72 ? 23.160 8.602 -11.598 1.00 61.31 72 ALA A CA 1
ATOM 572 C C . ALA A 1 72 ? 23.845 9.058 -12.885 1.00 61.31 72 ALA A C 1
ATOM 574 O O . ALA A 1 72 ? 23.560 8.586 -13.986 1.00 61.31 72 ALA A O 1
ATOM 575 N N . TRP A 1 73 ? 24.715 10.033 -12.698 1.00 54.91 73 TRP A N 1
ATOM 576 C CA . TRP A 1 73 ? 25.400 10.767 -13.737 1.00 54.91 73 TRP A CA 1
ATOM 577 C C . TRP A 1 73 ? 26.045 9.887 -14.826 1.00 54.91 73 TRP A C 1
ATOM 579 O O . TRP A 1 73 ? 26.594 8.832 -14.509 1.00 54.91 73 TRP A O 1
ATOM 589 N N . PRO A 1 74 ? 26.043 10.351 -16.093 1.00 53.72 74 PRO A N 1
ATOM 590 C CA . PRO A 1 74 ? 25.456 11.609 -16.554 1.00 53.72 74 PRO A CA 1
ATOM 591 C C . PRO A 1 74 ? 23.936 11.473 -16.753 1.00 53.72 74 PRO A C 1
ATOM 593 O O . PRO A 1 74 ? 23.461 10.490 -17.324 1.00 53.72 74 PRO A O 1
ATOM 596 N N . LEU A 1 75 ? 23.170 12.480 -16.305 1.00 54.03 75 LEU A N 1
ATOM 597 C CA . LEU A 1 75 ? 21.714 12.573 -16.490 1.00 54.03 75 LEU A CA 1
ATOM 598 C C . LEU A 1 75 ? 21.367 12.690 -17.986 1.00 54.03 75 LEU A C 1
ATOM 600 O O . LEU A 1 75 ? 21.082 13.766 -18.507 1.00 54.03 75 LEU A O 1
ATOM 604 N N . ARG A 1 76 ? 21.347 11.574 -18.714 1.00 53.44 76 ARG A N 1
ATOM 605 C CA . ARG A 1 76 ? 20.644 11.512 -19.996 1.00 53.44 76 ARG A CA 1
ATOM 606 C C . ARG A 1 76 ? 19.175 11.267 -19.699 1.00 53.44 76 ARG A C 1
ATOM 608 O O . ARG A 1 76 ? 18.757 10.124 -19.495 1.00 53.44 76 ARG A O 1
ATOM 615 N N . SER A 1 77 ? 18.388 12.342 -19.673 1.00 52.03 77 SER A N 1
ATOM 616 C CA . SER A 1 77 ? 16.934 12.230 -19.683 1.00 52.03 77 SER A CA 1
ATOM 617 C C . SER A 1 77 ? 16.523 11.615 -21.020 1.00 52.03 77 SER A C 1
ATOM 619 O O . SER A 1 77 ? 16.529 12.292 -22.046 1.00 52.03 77 SER A O 1
ATOM 621 N N . SER A 1 78 ? 16.164 10.333 -21.048 1.00 54.38 78 SER A N 1
ATOM 622 C CA . SER A 1 78 ? 15.458 9.778 -22.206 1.00 54.38 78 SER A CA 1
ATOM 623 C C . SER A 1 78 ? 13.989 10.190 -22.111 1.00 54.38 78 SER A C 1
ATOM 625 O O . SER A 1 78 ? 13.115 9.353 -21.893 1.00 54.38 78 SER A O 1
ATOM 627 N N . ARG A 1 79 ? 13.719 11.500 -22.187 1.00 55.47 79 ARG A N 1
ATOM 628 C CA . ARG A 1 79 ? 12.349 12.016 -22.244 1.00 55.47 79 ARG A CA 1
ATOM 629 C C . ARG A 1 79 ? 11.659 11.365 -23.446 1.00 55.47 79 ARG A C 1
ATOM 631 O O . ARG A 1 79 ? 12.152 11.467 -24.563 1.00 55.47 79 ARG A O 1
ATOM 638 N N . GLY A 1 80 ? 10.556 10.663 -23.193 1.00 57.88 80 GLY A N 1
ATOM 639 C CA . GLY A 1 80 ? 9.673 10.126 -24.232 1.00 57.88 80 GLY A CA 1
ATOM 640 C C . GLY A 1 80 ? 9.926 8.688 -24.699 1.00 57.88 80 GLY A C 1
ATOM 641 O O . GLY A 1 80 ? 9.153 8.212 -25.521 1.00 57.88 80 GLY A O 1
ATOM 642 N N . LYS A 1 81 ? 10.938 7.966 -24.191 1.00 63.28 81 LYS A N 1
ATOM 643 C CA . LYS A 1 81 ? 11.085 6.522 -24.473 1.00 63.28 81 LYS A CA 1
ATOM 644 C C . LYS A 1 81 ? 10.668 5.689 -23.258 1.00 63.28 81 LYS A C 1
ATOM 646 O O . LYS A 1 81 ? 11.168 5.982 -22.169 1.00 63.28 81 LYS A O 1
ATOM 651 N N . PRO A 1 82 ? 9.801 4.667 -23.419 1.00 67.12 82 PRO A N 1
ATOM 652 C CA . PRO A 1 82 ? 9.470 3.758 -22.329 1.00 67.12 82 PRO A CA 1
ATOM 653 C C . PRO A 1 82 ? 10.755 3.096 -21.827 1.00 67.12 82 PRO A C 1
ATOM 655 O O . PRO A 1 82 ? 11.517 2.511 -22.594 1.00 67.12 82 PRO A O 1
ATOM 658 N N . SER A 1 83 ? 11.025 3.252 -20.536 1.00 80.94 83 SER A N 1
ATOM 659 C CA . SER A 1 83 ? 12.228 2.753 -19.866 1.00 80.94 83 SER A CA 1
ATOM 660 C C . SER A 1 83 ? 12.080 1.323 -19.361 1.00 80.94 83 SER A C 1
ATOM 662 O O . SER A 1 83 ? 13.011 0.791 -18.765 1.00 80.94 83 SER A O 1
ATOM 664 N N . GLY A 1 84 ? 10.922 0.705 -19.576 1.00 87.88 84 GLY A N 1
ATOM 665 C CA . GLY A 1 84 ? 10.570 -0.584 -19.015 1.00 87.88 84 GLY A CA 1
ATOM 666 C C . GLY A 1 84 ? 9.086 -0.887 -19.165 1.00 87.88 84 GLY A C 1
ATOM 667 O O . GLY A 1 84 ? 8.329 -0.099 -19.735 1.00 87.88 84 GLY A O 1
ATOM 668 N N . SER A 1 85 ? 8.674 -2.032 -18.633 1.00 93.12 85 SER A N 1
ATOM 669 C CA . SER A 1 85 ? 7.274 -2.455 -18.591 1.00 93.12 85 SER A CA 1
ATOM 670 C C . SER A 1 85 ? 7.009 -3.267 -17.331 1.00 93.12 85 SER A C 1
ATOM 672 O O . SER A 1 85 ? 7.869 -4.025 -16.881 1.00 93.12 85 SER A O 1
ATOM 674 N N . VAL A 1 86 ? 5.819 -3.116 -16.757 1.00 95.69 86 VAL A N 1
ATOM 675 C CA . VAL A 1 86 ? 5.352 -4.002 -15.690 1.00 95.69 86 VAL A CA 1
ATOM 676 C C . VAL A 1 86 ? 4.722 -5.221 -16.347 1.00 95.69 86 VAL A C 1
ATOM 678 O O . VAL A 1 86 ? 3.821 -5.080 -17.168 1.00 95.69 86 VAL A O 1
ATOM 681 N N . LEU A 1 87 ? 5.211 -6.404 -15.992 1.00 96.81 87 LEU A N 1
ATOM 682 C CA . LEU A 1 87 ? 4.733 -7.673 -16.536 1.00 96.81 87 LEU A CA 1
ATOM 683 C C . LEU A 1 87 ? 3.622 -8.260 -15.666 1.00 96.81 87 LEU A C 1
ATOM 685 O O . LEU A 1 87 ? 2.650 -8.805 -16.177 1.00 96.81 87 LEU A O 1
ATOM 689 N N . PHE A 1 88 ? 3.770 -8.142 -14.346 1.00 97.38 88 PHE A N 1
ATOM 690 C CA . PHE A 1 88 ? 2.834 -8.709 -13.385 1.00 97.38 88 PHE A CA 1
ATOM 691 C C . PHE A 1 88 ? 2.822 -7.908 -12.085 1.00 97.38 88 PHE A C 1
ATOM 693 O O . PHE A 1 88 ? 3.874 -7.480 -11.602 1.00 97.38 88 PHE A O 1
ATOM 700 N N . ILE A 1 89 ? 1.634 -7.765 -11.495 1.00 97.88 89 ILE A N 1
ATOM 701 C CA . ILE A 1 89 ? 1.433 -7.300 -10.121 1.00 97.88 89 ILE A CA 1
ATOM 702 C C . ILE A 1 89 ? 0.463 -8.266 -9.443 1.00 97.88 89 ILE A C 1
ATOM 704 O O . ILE A 1 89 ? -0.634 -8.504 -9.944 1.00 97.88 89 ILE A O 1
ATOM 708 N N . GLY A 1 90 ? 0.858 -8.780 -8.284 1.00 97.44 90 GLY A N 1
ATOM 709 C CA . GLY A 1 90 ? 0.016 -9.571 -7.396 1.00 97.44 90 GLY A CA 1
ATOM 710 C C . GLY A 1 90 ? -0.039 -8.931 -6.016 1.00 97.44 90 GLY A C 1
ATOM 711 O O . GLY A 1 90 ? 0.951 -8.375 -5.540 1.00 97.44 90 GLY A O 1
ATOM 712 N N . MET A 1 91 ? -1.192 -9.015 -5.361 1.00 96.62 91 MET A N 1
ATOM 713 C CA . MET A 1 91 ? -1.377 -8.497 -4.010 1.00 96.62 91 MET A CA 1
ATOM 714 C C . MET A 1 91 ? -1.973 -9.578 -3.114 1.00 96.62 91 MET A C 1
ATOM 716 O O . MET A 1 91 ? -2.951 -10.225 -3.475 1.00 96.62 91 MET A O 1
ATOM 720 N N . GLU A 1 92 ? -1.379 -9.748 -1.939 1.00 95.75 92 GLU A N 1
ATOM 721 C CA . GLU A 1 92 ? -1.841 -10.653 -0.891 1.00 95.75 92 GLU A CA 1
ATOM 722 C C . GLU A 1 92 ? -2.214 -9.817 0.336 1.00 95.75 92 GLU A C 1
ATOM 724 O O . GLU A 1 92 ? -1.434 -8.975 0.796 1.00 95.75 92 GLU A O 1
ATOM 729 N N . MET A 1 93 ? -3.405 -10.049 0.882 1.00 93.44 93 MET A N 1
ATOM 730 C CA . MET A 1 93 ? -3.873 -9.392 2.098 1.00 93.44 93 MET A CA 1
ATOM 731 C C . MET A 1 93 ? -3.966 -10.417 3.216 1.00 93.44 93 MET A C 1
ATOM 733 O O . MET A 1 93 ? -4.634 -11.437 3.081 1.00 93.44 93 MET A O 1
ATOM 737 N N . VAL A 1 94 ? -3.299 -10.126 4.327 1.00 91.06 94 VAL A N 1
ATOM 738 C CA . VAL A 1 94 ? -3.276 -10.979 5.514 1.00 91.06 94 VAL A CA 1
ATOM 739 C C . VAL A 1 94 ? -3.884 -10.198 6.669 1.00 91.06 94 VAL A C 1
ATOM 741 O O . VAL A 1 94 ? -3.379 -9.134 7.045 1.00 91.06 94 VAL A O 1
ATOM 744 N N . GLY A 1 95 ? -4.958 -10.722 7.239 1.00 88.56 95 GLY A N 1
ATOM 745 C CA . GLY A 1 95 ? -5.685 -10.110 8.343 1.00 88.56 95 GLY A CA 1
ATOM 746 C C . GLY A 1 95 ? -6.589 -11.127 9.023 1.00 88.56 95 GLY A C 1
ATOM 747 O O . GLY A 1 95 ? -6.529 -12.317 8.722 1.00 88.56 95 GLY A O 1
ATOM 748 N N . THR A 1 96 ? -7.416 -10.649 9.941 1.00 86.81 96 THR A N 1
ATOM 749 C CA . THR A 1 96 ? -8.453 -11.452 10.588 1.00 86.81 96 THR A CA 1
ATOM 750 C C . THR A 1 96 ? -9.783 -11.251 9.880 1.00 86.81 96 THR A C 1
ATOM 752 O O . THR A 1 96 ? -10.038 -10.188 9.306 1.00 86.81 96 THR A O 1
ATOM 755 N N . SER A 1 97 ? -10.664 -12.242 9.971 1.00 84.19 97 SER A N 1
ATOM 756 C CA . SER A 1 97 ? -12.073 -12.014 9.670 1.00 84.19 97 SER A CA 1
ATOM 757 C C . SER A 1 97 ? -12.664 -11.009 10.670 1.00 84.19 97 SER A C 1
ATOM 759 O O . SER A 1 97 ? -12.140 -10.826 11.773 1.00 84.19 97 SER A O 1
ATOM 761 N N . ARG A 1 98 ? -13.771 -10.349 10.312 1.00 74.19 98 ARG A N 1
ATOM 762 C CA . ARG A 1 98 ? -14.423 -9.366 11.197 1.00 74.19 98 ARG A CA 1
ATOM 763 C C . ARG A 1 98 ? -14.827 -9.971 12.549 1.00 74.19 98 ARG A C 1
ATOM 765 O O . ARG A 1 98 ? -14.704 -9.322 13.575 1.00 74.19 98 ARG A O 1
ATOM 772 N N . ASN A 1 99 ? -15.226 -11.242 12.561 1.00 75.50 99 ASN A N 1
ATOM 773 C CA . ASN A 1 99 ? -15.664 -11.936 13.777 1.00 75.50 99 ASN A CA 1
ATOM 774 C C . ASN A 1 99 ? -14.491 -12.384 14.674 1.00 75.50 99 ASN A C 1
ATOM 776 O O . ASN A 1 99 ? -14.684 -12.742 15.838 1.00 75.50 99 ASN A O 1
ATOM 780 N N . GLU A 1 100 ? -13.267 -12.369 14.151 1.00 79.69 100 GLU A N 1
ATOM 781 C CA . GLU A 1 100 ? -12.032 -12.733 14.862 1.00 79.69 100 GLU A CA 1
ATOM 782 C C . GLU A 1 100 ? -11.146 -11.519 15.157 1.00 79.69 100 GLU A C 1
ATOM 784 O O . GLU A 1 100 ? -10.125 -11.635 15.831 1.00 79.69 100 GLU A O 1
ATOM 789 N N . SER A 1 101 ? -11.545 -10.345 14.674 1.00 76.75 101 SER A N 1
ATOM 790 C CA . SER A 1 101 ? -10.878 -9.079 14.930 1.00 76.75 101 SER A CA 1
ATOM 791 C C . SER A 1 101 ? -10.963 -8.742 16.416 1.00 76.75 101 SER A C 1
ATOM 793 O O . SER A 1 101 ? -12.040 -8.494 16.960 1.00 76.75 101 SER A O 1
ATOM 795 N N . ALA A 1 102 ? -9.807 -8.707 17.084 1.00 75.88 102 ALA A N 1
ATOM 796 C CA . ALA A 1 102 ? -9.712 -8.254 18.470 1.00 75.88 102 ALA A CA 1
ATOM 797 C C . ALA A 1 102 ? -10.239 -6.819 18.633 1.00 75.88 102 ALA A C 1
ATOM 799 O O . ALA A 1 102 ? -10.769 -6.481 19.688 1.00 75.88 102 ALA A O 1
ATOM 800 N N . PHE A 1 103 ? -10.129 -5.997 17.583 1.00 77.25 103 PHE A N 1
ATOM 801 C CA . PHE A 1 103 ? -10.711 -4.664 17.563 1.00 77.25 103 PHE A CA 1
ATOM 802 C C . PHE A 1 103 ? -12.239 -4.718 17.569 1.00 77.25 103 PHE A C 1
ATOM 804 O O . PHE A 1 103 ? -12.844 -4.097 18.430 1.00 77.25 103 PHE A O 1
ATOM 811 N N . ASP A 1 104 ? -12.866 -5.478 16.664 1.00 77.69 104 ASP A N 1
ATOM 812 C CA . ASP A 1 104 ? -14.332 -5.561 16.604 1.00 77.69 104 ASP A CA 1
ATOM 813 C C . ASP A 1 104 ? -14.916 -6.170 17.888 1.00 77.69 104 ASP A C 1
ATOM 815 O O . ASP A 1 104 ? -15.924 -5.679 18.389 1.00 77.69 104 ASP A O 1
ATOM 819 N N . ARG A 1 105 ? -14.249 -7.178 18.469 1.00 82.12 105 ARG A N 1
ATOM 820 C CA . ARG A 1 105 ? -14.674 -7.811 19.731 1.00 82.12 105 ARG A CA 1
ATOM 821 C C . ARG A 1 105 ? -14.616 -6.881 20.941 1.00 82.12 105 ARG A C 1
ATOM 823 O O . ARG A 1 105 ? -15.417 -7.042 21.849 1.00 82.12 105 ARG A O 1
ATOM 830 N N . ASN A 1 106 ? -13.683 -5.931 20.956 1.00 81.62 106 ASN A N 1
ATOM 831 C CA . ASN A 1 106 ? -13.484 -4.999 22.071 1.00 81.62 106 ASN A CA 1
ATOM 832 C C . ASN A 1 106 ? -13.831 -3.556 21.684 1.00 81.62 106 ASN A C 1
ATOM 834 O O . ASN A 1 106 ? -13.384 -2.613 22.336 1.00 81.62 106 ASN A O 1
ATOM 838 N N . LYS A 1 107 ? -14.584 -3.362 20.593 1.00 83.81 107 LYS A N 1
ATOM 839 C CA . LYS A 1 107 ? -14.769 -2.044 19.979 1.00 83.81 107 LYS A CA 1
ATOM 840 C C . LYS A 1 107 ? -15.368 -1.046 20.962 1.00 83.81 107 LYS A C 1
ATOM 842 O O . LYS A 1 107 ? -14.924 0.094 20.992 1.00 83.81 107 LYS A O 1
ATOM 847 N N . GLU A 1 108 ? -16.345 -1.469 21.758 1.00 85.12 108 GLU A N 1
ATOM 848 C CA . GLU A 1 108 ? -17.021 -0.598 22.722 1.00 85.12 108 GLU A CA 1
ATOM 849 C C . GLU A 1 108 ? -16.051 -0.046 23.773 1.00 85.12 108 GLU A C 1
ATOM 851 O O . GLU A 1 108 ? -16.034 1.161 23.995 1.00 85.12 108 GLU A O 1
ATOM 856 N N . GLU A 1 109 ? -15.181 -0.882 2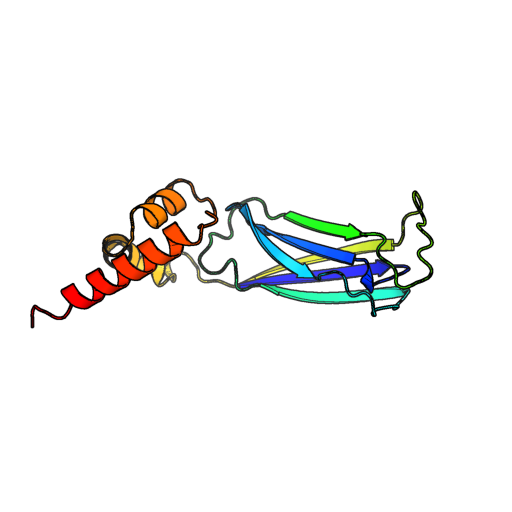4.345 1.00 82.75 109 GLU A N 1
ATOM 857 C CA . GLU A 1 109 ? -14.169 -0.433 25.313 1.00 82.75 109 GLU A CA 1
ATOM 858 C C . GLU A 1 109 ? -13.058 0.391 24.656 1.00 82.75 109 GLU A C 1
ATOM 860 O O . GLU A 1 109 ? -12.630 1.419 25.179 1.00 82.75 109 GLU A O 1
ATOM 865 N N . ILE A 1 110 ? -12.614 -0.007 23.462 1.00 81.94 110 ILE A N 1
ATOM 866 C CA . ILE A 1 110 ? -11.545 0.699 22.751 1.00 81.94 110 ILE A CA 1
ATOM 867 C C . ILE A 1 110 ? -11.997 2.107 22.335 1.00 81.94 110 ILE A C 1
ATOM 869 O O . ILE A 1 110 ? -11.229 3.060 22.475 1.00 81.94 110 ILE A O 1
ATOM 873 N N . VAL A 1 111 ? -13.223 2.250 21.822 1.00 84.44 111 VAL A N 1
ATOM 874 C CA . VAL A 1 111 ? -13.743 3.524 21.299 1.00 84.44 111 VAL A CA 1
ATOM 875 C C . VAL A 1 111 ? -14.015 4.537 22.417 1.00 84.44 111 VAL A C 1
ATOM 877 O O . VAL A 1 111 ? -13.831 5.729 22.182 1.00 84.44 111 VAL A O 1
ATOM 880 N N . LYS A 1 112 ? -14.353 4.111 23.646 1.00 83.69 112 LYS A N 1
ATOM 881 C CA . LYS A 1 112 ? -14.440 5.020 24.815 1.00 83.69 112 LYS A CA 1
ATOM 882 C C . LYS A 1 112 ? -13.135 5.785 25.050 1.00 83.69 112 LYS A C 1
ATOM 884 O O . LYS A 1 112 ? -13.150 6.954 25.425 1.00 83.69 112 LYS A O 1
ATOM 889 N N . ASN A 1 113 ? -12.016 5.128 24.763 1.00 83.25 113 ASN A N 1
ATOM 890 C CA . ASN A 1 113 ? -10.667 5.651 24.930 1.00 83.25 113 ASN A CA 1
ATOM 891 C C . ASN A 1 113 ? -10.097 6.273 23.647 1.00 83.25 113 ASN A C 1
ATOM 893 O O . ASN A 1 113 ? -8.881 6.442 23.508 1.00 83.25 113 ASN A O 1
ATOM 897 N N . TRP A 1 114 ? -10.949 6.652 22.692 1.00 85.88 114 TRP A N 1
ATOM 898 C CA . TRP A 1 114 ? -10.526 7.372 21.497 1.00 85.88 114 TRP A CA 1
ATOM 899 C C . TRP A 1 114 ? -10.661 8.881 21.634 1.00 85.88 114 TRP A C 1
ATOM 901 O O . TRP A 1 114 ? -11.663 9.418 22.095 1.00 85.88 114 TRP A O 1
ATOM 911 N N . HIS A 1 115 ? -9.651 9.588 21.138 1.00 88.12 115 HIS A N 1
ATOM 912 C CA . HIS A 1 115 ? -9.729 11.029 20.969 1.00 88.12 115 HIS A CA 1
ATOM 913 C C . HIS A 1 115 ? -10.651 11.376 19.790 1.00 88.12 115 HIS A C 1
ATOM 915 O O . HIS A 1 115 ? -10.705 10.638 18.804 1.00 88.12 115 HIS A O 1
ATOM 921 N N . GLN A 1 116 ? -11.275 12.558 19.814 1.00 87.50 116 GLN A N 1
ATOM 922 C CA . GLN A 1 116 ? -12.208 13.021 18.773 1.00 87.50 116 GLN A CA 1
ATOM 923 C C . GLN A 1 116 ? -11.661 12.880 17.342 1.00 87.50 116 GLN A C 1
ATOM 925 O O . GLN A 1 116 ? -12.382 12.513 16.422 1.00 87.50 116 GLN A O 1
ATOM 930 N N . ILE A 1 117 ? -10.363 13.137 17.154 1.00 87.44 117 ILE A N 1
ATOM 931 C CA . ILE A 1 117 ? -9.693 13.005 15.849 1.00 87.44 117 ILE A CA 1
ATOM 932 C C . ILE A 1 117 ? -9.766 11.564 15.316 1.00 87.44 117 ILE A C 1
ATOM 934 O O . ILE A 1 117 ? -9.931 11.365 14.116 1.00 87.44 117 ILE A O 1
ATOM 938 N N . GLN A 1 118 ? -9.649 10.563 16.193 1.00 86.88 118 GLN A N 1
ATOM 939 C CA . GLN A 1 118 ? -9.715 9.149 15.816 1.00 86.88 118 GLN A CA 1
ATOM 940 C C . GLN A 1 118 ? -11.147 8.743 15.451 1.00 86.88 118 GLN A C 1
ATOM 942 O O . GLN A 1 118 ? -11.332 8.046 14.458 1.00 86.88 118 GLN A O 1
ATOM 947 N N . ILE A 1 119 ? -12.141 9.230 16.204 1.00 87.00 119 ILE A N 1
ATOM 948 C CA . ILE A 1 119 ? -13.570 9.000 15.931 1.00 87.00 119 ILE A CA 1
ATOM 949 C C . ILE A 1 119 ? -13.931 9.558 14.549 1.00 87.00 119 ILE A C 1
ATOM 951 O O . ILE A 1 119 ? -14.397 8.825 13.683 1.00 87.00 119 ILE A O 1
ATOM 955 N N . VAL A 1 120 ? -13.591 10.825 14.292 1.00 86.88 120 VAL A N 1
ATOM 956 C CA . VAL A 1 120 ? -13.860 11.478 13.001 1.00 86.88 120 VAL A CA 1
ATOM 957 C C . VAL A 1 120 ? -13.152 10.763 11.845 1.00 86.88 120 VAL A C 1
ATOM 959 O O . VAL A 1 120 ? -13.737 10.582 10.779 1.00 86.88 120 VAL A O 1
ATOM 962 N N . ALA A 1 121 ? -11.899 10.338 12.033 1.00 84.50 121 ALA A N 1
ATOM 963 C CA . ALA A 1 121 ? -11.168 9.593 11.009 1.00 84.50 121 ALA A CA 1
ATOM 964 C C . ALA A 1 121 ? -11.820 8.234 10.692 1.00 84.50 121 ALA A C 1
ATOM 966 O O . ALA A 1 121 ? -11.879 7.844 9.523 1.00 84.50 121 ALA A O 1
ATOM 967 N N . GLN A 1 122 ? -12.329 7.533 11.714 1.00 82.75 122 GLN A N 1
ATOM 968 C CA . GLN A 1 122 ? -13.047 6.271 11.541 1.00 82.75 122 GLN A CA 1
ATOM 969 C C . GLN A 1 122 ? -14.366 6.467 10.794 1.00 82.75 122 GLN A C 1
ATOM 971 O O . GLN A 1 122 ? -14.621 5.726 9.847 1.00 82.75 122 GLN A O 1
ATOM 976 N N . ASP A 1 123 ? -15.172 7.460 11.174 1.00 84.12 123 ASP A N 1
ATOM 977 C CA . ASP A 1 123 ? -16.478 7.714 10.551 1.00 84.12 123 ASP A CA 1
ATOM 978 C C . ASP A 1 123 ? -16.347 8.085 9.071 1.00 84.12 123 ASP A C 1
ATOM 980 O O . ASP A 1 123 ? -17.139 7.660 8.232 1.00 84.12 123 ASP A O 1
ATOM 984 N N . LEU A 1 124 ? -15.298 8.833 8.727 1.00 83.88 124 LEU A N 1
ATOM 985 C CA . LEU A 1 124 ? -14.979 9.178 7.342 1.00 83.88 124 LEU A CA 1
ATOM 986 C C . LEU A 1 124 ? -14.312 8.028 6.573 1.00 83.88 124 LEU A C 1
ATOM 988 O O . LEU A 1 124 ? -14.080 8.168 5.372 1.00 83.88 124 LEU A O 1
ATOM 992 N N . ASN A 1 125 ? -13.967 6.929 7.256 1.00 79.62 125 ASN A N 1
ATOM 993 C CA . ASN A 1 125 ? -13.168 5.815 6.746 1.00 79.62 125 ASN A CA 1
ATOM 994 C C . ASN A 1 125 ? -11.945 6.305 5.951 1.00 79.62 125 ASN A C 1
ATOM 996 O O . ASN A 1 125 ? -11.655 5.818 4.856 1.00 79.62 125 ASN A O 1
ATOM 1000 N N . ARG A 1 126 ? -11.266 7.333 6.473 1.00 81.00 126 ARG A N 1
ATOM 1001 C CA . ARG A 1 126 ? -10.208 8.047 5.758 1.00 81.00 126 ARG A CA 1
ATOM 1002 C C . ARG A 1 126 ? -8.970 8.201 6.622 1.00 81.00 126 ARG A C 1
ATOM 1004 O O . ARG A 1 126 ? -9.044 8.626 7.773 1.00 81.00 126 ARG A O 1
ATOM 1011 N N . ALA A 1 127 ? -7.812 7.936 6.029 1.00 79.69 127 ALA A N 1
ATOM 1012 C CA . ALA A 1 127 ? -6.534 8.227 6.648 1.00 79.69 127 ALA A CA 1
ATOM 1013 C C . ALA A 1 127 ? -6.366 9.743 6.836 1.00 79.69 127 ALA A C 1
ATOM 1015 O O . ALA A 1 127 ? -6.490 10.528 5.890 1.00 79.69 127 ALA A O 1
ATOM 1016 N N . VAL A 1 128 ? -6.059 10.153 8.066 1.00 82.69 128 VAL A N 1
ATOM 1017 C CA . VAL A 1 128 ? -5.818 11.553 8.424 1.00 82.69 128 VAL A CA 1
ATOM 1018 C C . VAL A 1 128 ? -4.335 11.732 8.710 1.00 82.69 128 VAL A C 1
ATOM 1020 O O . VAL A 1 128 ? -3.773 11.071 9.583 1.00 82.69 128 VAL A O 1
ATOM 1023 N N . GLN A 1 129 ? -3.692 12.641 7.978 1.00 84.06 129 GLN A N 1
ATOM 1024 C CA . GLN A 1 129 ? -2.336 13.062 8.300 1.00 84.06 129 GLN A CA 1
ATOM 1025 C C . GLN A 1 129 ? -2.388 14.046 9.468 1.00 84.06 129 GLN A C 1
ATOM 1027 O O . GLN A 1 129 ? -3.030 15.089 9.372 1.00 84.06 129 GLN A O 1
ATOM 1032 N N . LEU A 1 130 ? -1.714 13.699 10.562 1.00 86.75 130 LEU A N 1
ATOM 1033 C CA . LEU A 1 130 ? -1.636 14.547 11.745 1.00 86.75 130 LEU A CA 1
ATOM 1034 C C . LEU A 1 130 ? -0.411 15.457 11.667 1.00 86.75 130 LEU A C 1
ATOM 1036 O O . LEU A 1 130 ? 0.700 14.998 11.390 1.00 86.75 130 LEU A O 1
ATOM 1040 N N . ASP A 1 131 ? -0.606 16.740 11.946 1.00 91.56 131 ASP A N 1
ATOM 1041 C CA . ASP A 1 131 ? 0.495 17.674 12.152 1.00 91.56 131 ASP A CA 1
ATOM 1042 C C . ASP A 1 131 ? 1.165 17.468 13.528 1.00 91.56 131 ASP A C 1
ATOM 1044 O O . ASP A 1 131 ? 0.673 16.745 14.401 1.00 91.56 131 ASP A O 1
ATOM 1048 N N . ARG A 1 132 ? 2.313 18.120 13.752 1.00 92.12 132 ARG A N 1
ATOM 1049 C CA . ARG A 1 132 ? 3.074 17.981 15.009 1.00 92.12 132 ARG A CA 1
ATOM 1050 C C . ARG A 1 132 ? 2.266 18.365 16.252 1.00 92.12 132 ARG A C 1
ATOM 1052 O O . ARG A 1 132 ? 2.444 17.745 17.299 1.00 92.12 132 ARG A O 1
ATOM 1059 N N . ARG A 1 133 ? 1.397 19.373 16.156 1.00 92.12 133 ARG A N 1
ATOM 1060 C CA . ARG A 1 133 ? 0.579 19.849 17.276 1.00 92.12 133 ARG A CA 1
ATOM 1061 C C . ARG A 1 133 ? -0.536 18.854 17.584 1.00 92.12 133 ARG A C 1
ATOM 1063 O O . ARG A 1 133 ? -0.762 18.546 18.749 1.00 92.12 133 ARG A O 1
ATOM 1070 N N . GLN A 1 134 ? -1.189 18.314 16.561 1.00 91.06 134 GLN A N 1
ATOM 1071 C CA . GLN A 1 134 ? -2.204 17.271 16.693 1.00 91.06 134 GLN A CA 1
ATOM 1072 C C . GLN A 1 134 ? -1.616 15.992 17.288 1.00 91.06 134 GLN A C 1
ATOM 1074 O O . GLN A 1 134 ? -2.228 15.406 18.178 1.00 91.06 134 GLN A O 1
ATOM 1079 N N . ILE A 1 135 ? -0.412 15.601 16.860 1.00 90.69 135 ILE A N 1
ATOM 1080 C CA . ILE A 1 135 ? 0.325 14.476 17.446 1.00 90.69 135 ILE A CA 1
ATOM 1081 C C . ILE A 1 135 ? 0.586 14.739 18.932 1.00 90.69 135 ILE A C 1
ATOM 1083 O O . ILE A 1 135 ? 0.221 13.913 19.765 1.00 90.69 135 ILE A O 1
ATOM 1087 N N . ALA A 1 136 ? 1.165 15.892 19.281 1.00 90.19 136 ALA A N 1
ATOM 1088 C CA . ALA A 1 136 ? 1.460 16.234 20.672 1.00 90.19 136 ALA A CA 1
ATOM 1089 C C . ALA A 1 136 ? 0.196 16.242 21.549 1.00 90.19 136 ALA A C 1
ATOM 1091 O O . ALA A 1 136 ? 0.199 15.676 22.641 1.00 90.19 136 ALA A O 1
ATOM 1092 N N . ASN A 1 137 ? -0.900 16.816 21.048 1.00 90.19 137 ASN A N 1
ATOM 1093 C CA . ASN A 1 137 ? -2.187 16.839 21.740 1.00 90.19 137 ASN A CA 1
ATOM 1094 C C . ASN A 1 137 ? -2.747 15.430 21.951 1.00 90.19 137 ASN A C 1
ATOM 1096 O O . ASN A 1 137 ? -3.177 15.111 23.056 1.00 90.19 137 ASN A O 1
ATOM 1100 N N . LEU A 1 138 ? -2.704 14.577 20.922 1.00 89.81 138 LEU A N 1
ATOM 1101 C CA . LEU A 1 138 ? -3.172 13.196 21.010 1.00 89.81 138 LEU A CA 1
ATOM 1102 C C . LEU A 1 138 ? -2.370 12.405 22.050 1.00 89.81 138 LEU A C 1
ATOM 1104 O O . LEU A 1 138 ? -2.954 11.696 22.865 1.00 89.81 138 LEU A O 1
ATOM 1108 N N . TYR A 1 139 ? -1.042 12.549 22.050 1.00 88.06 139 TYR A N 1
ATOM 1109 C CA . TYR A 1 139 ? -0.175 11.914 23.043 1.00 88.06 139 TYR A CA 1
ATOM 1110 C C . TYR A 1 139 ? -0.473 12.401 24.459 1.00 88.06 139 TYR A C 1
ATOM 1112 O O . TYR A 1 139 ? -0.586 11.586 25.372 1.00 88.06 139 TYR A O 1
ATOM 1120 N N . ASN A 1 140 ? -0.620 13.714 24.647 1.00 89.00 140 ASN A N 1
ATOM 1121 C CA . ASN A 1 140 ? -0.906 14.284 25.958 1.00 89.00 140 ASN A CA 1
ATOM 1122 C C . ASN A 1 140 ? -2.278 13.827 26.472 1.00 89.00 140 ASN A C 1
ATOM 1124 O O . ASN A 1 140 ? -2.394 13.403 27.615 1.00 89.00 140 ASN A O 1
ATOM 1128 N N . TRP A 1 141 ? -3.303 13.830 25.616 1.00 88.25 141 TRP A N 1
ATOM 1129 C CA . TRP A 1 141 ? -4.631 13.325 25.962 1.00 88.25 141 TRP A CA 1
ATOM 1130 C C . TRP A 1 141 ? -4.591 11.849 26.370 1.00 88.25 141 TRP A C 1
ATOM 1132 O O . TRP A 1 141 ? -5.048 11.512 27.458 1.00 88.25 141 TRP A O 1
ATOM 1142 N N . LYS A 1 142 ? -3.954 10.986 25.562 1.00 86.75 142 LYS A N 1
ATOM 1143 C CA . LYS A 1 142 ? -3.803 9.558 25.888 1.00 86.75 142 LYS A CA 1
ATOM 1144 C C . LYS A 1 142 ? -3.085 9.354 27.217 1.00 86.75 142 LYS A C 1
ATOM 1146 O O . LYS A 1 142 ? -3.503 8.521 28.011 1.00 86.75 142 LYS A O 1
ATOM 1151 N N . ARG A 1 143 ? -2.035 10.136 27.482 1.00 84.75 143 ARG A N 1
ATOM 1152 C CA . ARG A 1 143 ? -1.324 10.110 28.765 1.00 84.75 143 ARG A CA 1
ATOM 1153 C C . ARG A 1 143 ? -2.264 10.412 29.935 1.00 84.75 143 ARG A C 1
ATOM 1155 O O . ARG A 1 143 ? -2.217 9.697 30.926 1.00 84.75 143 ARG A O 1
ATOM 1162 N N . TRP A 1 144 ? -3.107 11.440 29.831 1.00 82.62 144 TRP A N 1
ATOM 1163 C CA . TRP A 1 144 ? -4.054 11.788 30.895 1.00 82.62 144 TRP A CA 1
ATOM 1164 C C . TRP A 1 144 ? -5.170 10.758 31.074 1.00 82.62 144 TRP A C 1
ATOM 1166 O O . TRP A 1 144 ? -5.545 10.501 32.212 1.00 82.62 144 TRP A O 1
ATOM 1176 N N . CYS A 1 145 ? -5.670 10.151 29.997 1.00 81.12 145 CYS A N 1
ATOM 1177 C CA . CYS A 1 145 ? -6.634 9.051 30.091 1.00 81.12 145 CYS A CA 1
ATOM 1178 C C . CYS A 1 145 ? -6.050 7.860 30.860 1.00 81.12 145 CYS A C 1
ATOM 1180 O O . CYS A 1 145 ? -6.645 7.434 31.842 1.00 81.12 145 CYS A O 1
ATOM 1182 N N . MET A 1 146 ? -4.836 7.421 30.508 1.00 77.44 146 MET A N 1
ATOM 1183 C CA . MET A 1 146 ? -4.161 6.309 31.197 1.00 77.44 146 MET A CA 1
ATOM 1184 C C . MET A 1 146 ? -3.865 6.622 32.672 1.00 77.44 146 MET A 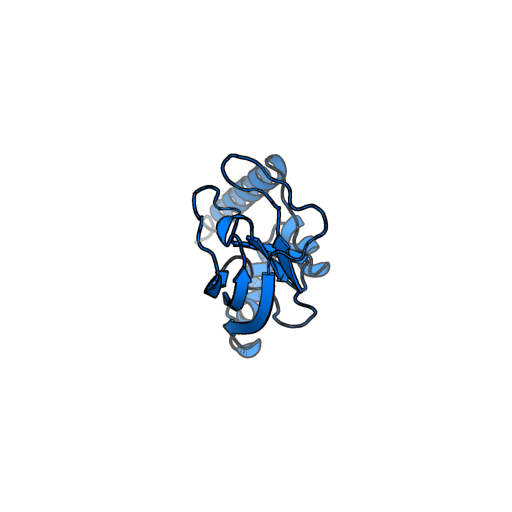C 1
ATOM 1186 O O . MET A 1 146 ? -3.916 5.742 33.520 1.00 77.44 146 MET A O 1
ATOM 1190 N N . LEU A 1 147 ? -3.550 7.881 33.001 1.00 77.31 147 LEU A N 1
ATOM 1191 C CA . LEU A 1 147 ? -3.341 8.294 34.394 1.00 77.31 147 LEU A CA 1
ATOM 1192 C C . LEU A 1 147 ? -4.641 8.328 35.210 1.00 77.31 147 LEU A C 1
ATOM 1194 O O . LEU A 1 147 ? -4.577 8.196 36.427 1.00 77.31 147 LEU A O 1
ATOM 1198 N N . LYS A 1 148 ? -5.799 8.522 34.568 1.00 71.50 148 LYS A N 1
ATOM 1199 C CA . LYS A 1 148 ? -7.107 8.499 35.238 1.00 71.50 148 LYS A CA 1
ATOM 1200 C C . LYS A 1 148 ? -7.629 7.083 35.473 1.00 71.50 148 LYS A C 1
ATOM 1202 O O . LYS A 1 148 ? -8.301 6.882 36.474 1.00 71.50 148 LYS A O 1
ATOM 1207 N N . GLU A 1 149 ? -7.308 6.129 34.599 1.00 66.62 149 GLU A N 1
ATOM 1208 C CA . GLU A 1 149 ? -7.731 4.726 34.753 1.00 66.62 149 GLU A CA 1
ATOM 1209 C C . GLU A 1 149 ? -7.122 4.040 35.996 1.00 66.62 149 GLU A C 1
ATOM 1211 O O . GLU A 1 149 ? -7.711 3.098 36.503 1.00 66.62 149 GLU A O 1
ATOM 1216 N N . ASN A 1 150 ? -6.006 4.539 36.546 1.00 55.72 150 ASN A N 1
ATOM 1217 C CA . ASN A 1 150 ? -5.307 3.939 37.699 1.00 55.72 150 ASN A CA 1
ATOM 1218 C C . ASN A 1 150 ? -5.699 4.516 39.082 1.00 55.72 150 ASN A C 1
ATOM 1220 O O . ASN A 1 150 ? -4.922 4.381 40.026 1.00 55.72 150 ASN A O 1
ATOM 1224 N N . MET A 1 151 ? -6.823 5.230 39.220 1.00 51.59 151 MET A N 1
ATOM 1225 C CA . MET A 1 151 ? -7.195 5.882 40.495 1.00 51.59 151 MET A CA 1
ATOM 1226 C C . MET A 1 151 ? -8.454 5.323 41.172 1.00 51.59 151 MET A C 1
ATOM 1228 O O . MET A 1 151 ? -8.879 5.878 42.183 1.00 51.59 151 MET A O 1
ATOM 1232 N N . GLU A 1 152 ? -9.013 4.223 40.668 1.00 49.22 152 GLU A N 1
ATOM 1233 C CA . GLU A 1 152 ? -10.114 3.500 41.314 1.00 49.22 152 GLU A CA 1
ATOM 1234 C C . GLU A 1 152 ? -9.814 1.990 41.308 1.00 49.22 152 GLU A C 1
ATOM 1236 O O . GLU A 1 152 ? -10.283 1.265 40.436 1.00 49.22 152 GLU A O 1
ATOM 1241 N N . ASP A 1 153 ? -9.003 1.556 42.280 1.00 46.03 153 ASP A N 1
ATOM 1242 C CA . ASP A 1 153 ? -8.998 0.191 42.835 1.00 46.03 153 ASP A CA 1
ATOM 1243 C C . ASP A 1 153 ? -9.542 0.254 44.274 1.00 46.03 153 ASP A C 1
ATOM 1245 O O . ASP A 1 153 ? -9.084 1.146 45.035 1.00 46.03 153 ASP A O 1
#

Foldseek 3Di:
DKKKKWKKFFQAPQQKWKWKAAQQRDIDTFDDRDQPRRDGTIDIDMGDDPSCPPADNDDDMDIDMDRNQRYHPPSPRPPPDPRMGIPDMDMDDDDDDCVPDPCNVCVVVVVVLDDPVVVVSVVSSHDDDDDPVRVVVRVVSSVVVVVVVPPDD

Radius of gyration: 20.92 Å; chains: 1; bounding box: 42×33×67 Å

pLDDT: mean 85.66, std 12.01, range [46.03, 98.12]